Protein AF-A0A8S2Y441-F1 (afdb_monomer_lite)

Foldseek 3Di:
DDDDDDAQDWWFFDDLNDTAIWGFHDDDDQWTWTQGVVVRDIDIDGPCACRTVVNVVVVVVVVVPPPDDQCLVVLPPDPPDLDPDDAAQVLFDADDDDPDADLLCRQVNRVKAWDRDSVVRWIWIAGSSGDIDGDLVVVQVVCVSRVHPDHSVSDDTHSSPCSRVVVCVSHPPDD

Sequence (175 aa):
YIKDVGVKSRITIEYNGQWLEGIVSKCNCTLIRVYIPSLNKQEWLYRGSLRLQPLFNSLTTNVTTYDDEPTSKRLAIDLQQHQEHRCTNACEKSLPLARKCNFLMIPLNYGWRRQVRNDLGTIVYISPCGQAFTDRERLHLYLRQINSCLTMNLFSFEMDCRATQKYNLINPPII

Organism: NCBI:txid1234261

Structure (mmCIF, N/CA/C/O backbone):
data_AF-A0A8S2Y441-F1
#
_entry.id   AF-A0A8S2Y441-F1
#
loop_
_atom_site.group_PDB
_atom_site.id
_atom_site.type_symbol
_atom_site.label_atom_id
_atom_site.label_alt_id
_atom_site.label_comp_id
_atom_site.label_asym_id
_atom_site.label_entity_id
_atom_site.label_seq_id
_atom_site.pdbx_PDB_ins_code
_atom_site.Cartn_x
_atom_site.Cartn_y
_atom_site.Cartn_z
_atom_site.occupancy
_atom_site.B_iso_or_equiv
_atom_site.auth_seq_id
_atom_site.auth_comp_id
_atom_site.auth_asym_id
_atom_site.auth_atom_id
_atom_site.pdbx_PDB_model_num
ATOM 1 N N . TYR A 1 1 ? -2.146 -13.739 11.662 1.00 60.38 1 TYR A N 1
ATOM 2 C CA . TYR A 1 1 ? -3.348 -12.902 11.865 1.00 60.38 1 TYR A CA 1
ATOM 3 C C . TYR A 1 1 ? -3.576 -12.767 13.365 1.00 60.38 1 TYR A C 1
ATOM 5 O O . TYR A 1 1 ? -3.236 -13.709 14.073 1.00 60.38 1 TYR A O 1
ATOM 13 N N . ILE A 1 2 ? -4.062 -11.626 13.865 1.00 67.88 2 ILE A N 1
ATOM 14 C CA . ILE A 1 2 ? -4.218 -11.414 15.317 1.00 67.88 2 ILE A CA 1
ATOM 15 C C . ILE A 1 2 ? -5.527 -12.051 15.797 1.00 67.88 2 ILE A C 1
ATOM 17 O O . ILE A 1 2 ? -6.600 -11.720 15.283 1.00 67.88 2 ILE A O 1
ATOM 21 N N . LYS A 1 3 ? -5.427 -12.987 16.748 1.00 68.25 3 LYS A N 1
ATOM 22 C CA . LYS A 1 3 ? -6.572 -13.738 17.288 1.00 68.25 3 LYS A CA 1
ATOM 23 C C . LYS A 1 3 ? -7.256 -12.984 18.434 1.00 68.25 3 LYS A C 1
ATOM 25 O O . LYS A 1 3 ? -8.471 -12.810 18.391 1.00 68.25 3 LYS A O 1
ATOM 30 N N . ASP A 1 4 ? -6.468 -12.403 19.336 1.00 71.06 4 ASP A N 1
ATOM 31 C CA . ASP A 1 4 ? -6.944 -11.923 20.642 1.00 71.06 4 ASP A CA 1
ATOM 32 C C . ASP A 1 4 ? -6.960 -10.392 20.756 1.00 71.06 4 ASP A C 1
ATOM 34 O O . ASP A 1 4 ? -6.370 -9.799 21.653 1.00 71.06 4 ASP A O 1
ATOM 38 N N . VAL A 1 5 ? -7.625 -9.725 19.809 1.00 79.62 5 VAL A N 1
ATOM 39 C CA . VAL A 1 5 ? -7.854 -8.272 19.870 1.00 79.62 5 VAL A CA 1
ATOM 40 C C . VAL A 1 5 ? -9.319 -7.990 20.188 1.00 79.62 5 VAL A C 1
ATOM 42 O O . VAL A 1 5 ? -10.216 -8.315 19.402 1.00 79.62 5 VAL A O 1
ATOM 45 N N . GLY A 1 6 ? -9.541 -7.386 21.355 1.00 85.19 6 GLY A N 1
ATOM 46 C CA . GLY A 1 6 ? -10.848 -6.983 21.859 1.00 85.19 6 GLY A CA 1
ATOM 47 C C . GLY A 1 6 ? -11.195 -5.532 21.531 1.00 85.19 6 GLY A C 1
ATOM 48 O O . GLY A 1 6 ? -10.347 -4.718 21.164 1.00 85.19 6 GLY A O 1
ATOM 49 N N . VAL A 1 7 ? -12.474 -5.191 21.679 1.00 88.50 7 VAL A N 1
ATOM 50 C CA . VAL A 1 7 ? -12.930 -3.797 21.606 1.00 88.50 7 VAL A CA 1
ATOM 51 C C . VAL A 1 7 ? -12.337 -3.016 22.787 1.00 88.50 7 VAL A C 1
ATOM 53 O O . VAL A 1 7 ? -12.208 -3.549 23.884 1.00 88.50 7 VAL A O 1
ATOM 56 N N . LYS A 1 8 ? -11.984 -1.748 22.560 1.00 90.88 8 LYS A N 1
ATOM 57 C CA . LYS A 1 8 ? -11.234 -0.831 23.439 1.00 90.88 8 LYS A CA 1
ATOM 58 C C . LYS A 1 8 ? -9.749 -1.156 23.632 1.00 90.88 8 LYS A C 1
ATOM 60 O O . LYS A 1 8 ? -9.056 -0.363 24.264 1.00 90.88 8 LYS A O 1
ATOM 65 N N . SER A 1 9 ? -9.228 -2.246 23.068 1.00 92.19 9 SER A N 1
ATOM 66 C CA . SER A 1 9 ? -7.786 -2.509 23.091 1.00 92.19 9 SER A CA 1
ATOM 67 C C . SER A 1 9 ? -7.023 -1.432 22.317 1.00 92.19 9 SER A C 1
ATOM 69 O O . SER A 1 9 ? -7.437 -1.028 21.225 1.00 92.19 9 SER A O 1
ATOM 71 N N . ARG A 1 10 ? -5.896 -0.983 22.877 1.00 94.00 10 ARG A N 1
ATOM 72 C CA . ARG A 1 10 ? -4.924 -0.149 22.163 1.00 94.00 10 ARG A CA 1
ATOM 73 C C . ARG A 1 10 ? -4.161 -1.022 21.179 1.00 94.00 10 ARG A C 1
ATOM 75 O O . ARG A 1 10 ? -3.761 -2.138 21.507 1.00 94.00 10 ARG A O 1
ATOM 82 N N . ILE A 1 11 ? -3.990 -0.525 19.966 1.00 93.06 11 ILE A N 1
ATOM 83 C CA . ILE A 1 11 ? -3.219 -1.190 18.928 1.00 93.06 11 ILE A CA 1
ATOM 84 C C . ILE A 1 11 ? -2.498 -0.136 18.111 1.00 93.06 11 ILE A C 1
ATOM 86 O O . ILE A 1 11 ? -3.115 0.799 17.605 1.00 93.06 11 ILE A O 1
ATOM 90 N N . THR A 1 12 ? -1.190 -0.290 17.964 1.00 92.75 12 THR A N 1
ATOM 91 C CA . THR A 1 12 ? -0.447 0.552 17.039 1.00 92.75 12 THR A CA 1
ATOM 92 C C . THR A 1 12 ? -0.698 0.056 15.629 1.00 92.75 12 THR A C 1
ATOM 94 O O . THR A 1 12 ? -0.483 -1.123 15.309 1.00 92.75 12 THR A O 1
ATOM 97 N N . ILE A 1 13 ? -1.172 0.963 14.790 1.00 88.56 13 ILE A N 1
ATOM 98 C CA . ILE A 1 13 ? -1.392 0.708 13.381 1.00 88.56 13 ILE A CA 1
ATOM 99 C C . ILE A 1 13 ? -0.518 1.628 12.558 1.00 88.56 13 ILE A C 1
ATOM 101 O O . ILE A 1 13 ? -0.141 2.701 13.011 1.00 88.56 13 ILE A O 1
ATOM 105 N N . GLU A 1 14 ? -0.221 1.246 11.331 1.00 83.56 14 GLU A N 1
ATOM 106 C CA . GLU A 1 14 ? 0.324 2.210 10.402 1.00 83.56 14 GLU A CA 1
ATOM 107 C C . GLU A 1 14 ? -0.764 2.926 9.605 1.00 83.56 14 GLU A C 1
ATOM 109 O O . GLU A 1 14 ? -1.732 2.326 9.121 1.00 83.56 14 GLU A O 1
ATOM 114 N N . TYR A 1 15 ? -0.549 4.227 9.465 1.00 77.25 15 TYR A N 1
ATOM 115 C CA . TYR A 1 15 ? -1.214 5.114 8.542 1.00 77.25 15 TYR A CA 1
ATOM 116 C C . TYR A 1 15 ? -0.163 5.986 7.825 1.00 77.25 15 TYR A C 1
ATOM 118 O O . TYR A 1 15 ? 0.658 6.620 8.485 1.00 77.25 15 TYR A O 1
ATOM 126 N N . ASN A 1 16 ? -0.167 6.014 6.487 1.00 70.75 16 ASN A N 1
ATOM 127 C CA . ASN A 1 16 ? 0.714 6.849 5.647 1.00 70.75 16 ASN A CA 1
ATOM 128 C C . ASN A 1 16 ? 2.209 6.813 6.032 1.00 70.75 16 ASN A C 1
ATOM 130 O O . ASN A 1 16 ? 2.858 7.847 6.183 1.00 70.75 16 ASN A O 1
ATOM 134 N N . GLY A 1 17 ? 2.769 5.620 6.229 1.00 61.28 17 GLY A N 1
ATOM 135 C CA . GLY A 1 17 ? 4.185 5.449 6.558 1.00 61.28 17 GLY A CA 1
ATOM 136 C C . GLY A 1 17 ? 4.545 5.655 8.031 1.00 61.28 17 GLY A C 1
ATOM 137 O O . GLY A 1 17 ? 5.701 5.432 8.386 1.00 61.28 17 GLY A O 1
ATOM 138 N N . GLN A 1 18 ? 3.599 6.033 8.896 1.00 71.00 18 GLN A N 1
ATOM 139 C CA . GLN A 1 18 ? 3.843 6.292 10.317 1.00 71.00 18 GLN A CA 1
ATOM 140 C C . GLN A 1 18 ? 3.079 5.328 11.223 1.00 71.00 18 GLN A C 1
ATOM 142 O O . GLN A 1 18 ? 1.911 5.021 10.992 1.00 71.00 18 GLN A O 1
ATOM 147 N N . TRP A 1 19 ? 3.729 4.881 12.296 1.00 82.62 19 TRP A N 1
ATOM 148 C CA . TRP A 1 19 ? 3.080 4.099 13.344 1.00 82.62 19 TRP A CA 1
ATOM 14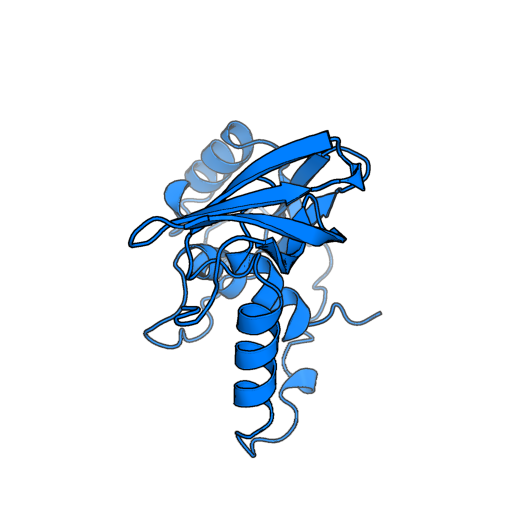9 C C . TRP A 1 19 ? 2.301 5.032 14.267 1.00 82.62 19 TRP A C 1
ATOM 151 O O . TRP A 1 19 ? 2.885 5.831 14.994 1.00 82.62 19 TRP A O 1
ATOM 161 N N . LEU A 1 20 ? 0.979 4.930 14.216 1.00 87.06 20 LEU A N 1
ATOM 162 C CA . LEU A 1 20 ? 0.050 5.703 15.021 1.00 87.06 20 LEU A CA 1
ATOM 163 C C . LEU A 1 20 ? -0.640 4.796 16.030 1.00 87.06 20 LEU A C 1
ATOM 165 O O . LEU A 1 20 ? -1.007 3.656 15.738 1.00 87.06 20 LEU A O 1
ATOM 169 N N . GLU A 1 21 ? -0.857 5.322 17.226 1.00 94.38 21 GLU A N 1
ATOM 170 C CA . GLU A 1 21 ? -1.663 4.631 18.215 1.00 94.38 21 GLU A CA 1
ATOM 171 C C . GLU A 1 21 ? -3.144 4.689 17.823 1.00 94.38 21 GLU A C 1
ATOM 173 O O . GLU A 1 21 ? -3.690 5.749 17.511 1.00 94.38 21 GLU A O 1
ATOM 178 N N . GLY A 1 22 ? -3.800 3.533 17.840 1.00 94.44 22 GLY A N 1
ATOM 179 C CA . GLY A 1 22 ? -5.220 3.393 17.578 1.00 94.44 22 GLY A CA 1
ATOM 180 C C . GLY A 1 22 ? -5.938 2.640 18.692 1.00 94.44 22 GLY A C 1
ATOM 181 O O . GLY A 1 22 ? -5.339 1.938 19.507 1.00 94.44 22 GLY A O 1
ATOM 182 N N . ILE A 1 23 ? -7.258 2.777 18.716 1.00 95.69 23 ILE A N 1
ATOM 183 C CA . ILE A 1 23 ? -8.147 2.106 19.660 1.00 95.69 23 ILE A CA 1
ATOM 184 C C . ILE A 1 23 ? -9.142 1.280 18.862 1.00 95.69 23 ILE A C 1
ATOM 186 O O . ILE A 1 23 ? -9.839 1.784 17.979 1.00 95.69 23 ILE A O 1
ATOM 190 N N . VAL A 1 24 ? -9.241 -0.004 19.173 1.00 95.50 24 VAL A N 1
ATOM 191 C CA . VAL A 1 24 ? -10.170 -0.896 18.486 1.00 95.50 24 VAL A CA 1
ATOM 192 C C . VAL A 1 24 ? -11.593 -0.543 18.894 1.00 95.50 24 VAL A C 1
ATOM 194 O O . VAL A 1 24 ? -12.008 -0.737 20.028 1.00 95.50 24 VAL A O 1
ATOM 197 N N . SER A 1 25 ? -12.362 -0.007 17.959 1.00 92.69 25 SER A N 1
ATOM 198 C CA . SER A 1 25 ? -13.744 0.416 18.185 1.00 92.69 25 SER A CA 1
ATOM 199 C C . SER A 1 25 ? -14.756 -0.701 17.926 1.00 92.69 25 SER A C 1
ATOM 201 O O . SER A 1 25 ? -15.817 -0.709 18.545 1.00 92.69 25 SER A O 1
ATOM 203 N N . LYS A 1 26 ? -14.455 -1.632 17.008 1.00 91.75 26 LYS A N 1
ATOM 204 C CA . LYS A 1 26 ? -15.297 -2.795 16.680 1.00 91.75 26 LYS A CA 1
ATOM 205 C C . LYS A 1 26 ? -14.447 -3.975 16.221 1.00 91.75 26 LYS A C 1
ATOM 207 O O . LYS A 1 26 ? -13.437 -3.782 15.547 1.00 91.75 26 LYS A O 1
ATOM 212 N N . CYS A 1 27 ? -14.916 -5.183 16.507 1.00 89.56 27 CYS A N 1
ATOM 213 C CA . CYS A 1 27 ? -14.329 -6.427 16.024 1.00 89.56 27 CYS A CA 1
ATOM 214 C C . CYS A 1 27 ? -15.381 -7.219 15.239 1.00 89.56 27 CYS A C 1
ATOM 216 O O . CYS A 1 27 ? -16.431 -7.537 15.784 1.00 89.56 27 CYS A O 1
ATOM 218 N N . ASN A 1 28 ? -15.074 -7.567 13.990 1.00 83.12 28 ASN A N 1
ATOM 219 C CA . ASN A 1 28 ? -15.818 -8.533 13.173 1.00 83.12 28 ASN A CA 1
ATOM 220 C C . ASN A 1 28 ? -14.951 -9.790 12.969 1.00 83.12 28 ASN A C 1
ATOM 222 O O . ASN A 1 28 ? -13.800 -9.818 13.414 1.00 83.12 28 ASN A O 1
ATOM 226 N N . CYS A 1 29 ? -15.464 -10.822 12.288 1.00 78.06 29 CYS A N 1
ATOM 227 C CA . CYS A 1 29 ? -14.756 -12.093 12.070 1.00 78.06 29 CYS A CA 1
ATOM 228 C C . CYS A 1 29 ? -13.311 -11.893 11.574 1.00 78.06 29 CYS A C 1
ATOM 230 O O . CYS A 1 29 ? -12.359 -12.259 12.258 1.00 78.06 29 CYS A O 1
ATOM 232 N N . THR A 1 30 ? -13.129 -11.249 10.418 1.00 82.25 30 THR A N 1
ATOM 233 C CA . THR A 1 30 ? -11.812 -11.045 9.784 1.00 82.25 30 THR A CA 1
ATOM 234 C C . THR A 1 30 ? -11.320 -9.599 9.815 1.00 82.25 30 THR A C 1
ATOM 236 O O . THR A 1 30 ? -10.154 -9.347 9.513 1.00 82.25 30 THR A O 1
ATOM 239 N N . LEU A 1 31 ? -12.177 -8.652 10.197 1.00 83.19 31 LEU A N 1
ATOM 240 C CA . LEU A 1 31 ? -11.885 -7.221 10.203 1.00 83.19 31 LEU A CA 1
ATOM 241 C C . LEU A 1 31 ? -11.947 -6.657 11.624 1.00 83.19 31 LEU A C 1
ATOM 243 O O . LEU A 1 31 ? -12.730 -7.115 12.456 1.00 83.19 31 LEU A O 1
ATOM 247 N N . ILE A 1 32 ? -11.164 -5.620 11.879 1.00 91.44 32 ILE A N 1
ATOM 248 C CA . ILE A 1 32 ? -11.271 -4.768 13.063 1.00 91.44 32 ILE A CA 1
ATOM 249 C C . ILE A 1 32 ? -11.440 -3.325 12.611 1.00 91.44 32 ILE A C 1
ATOM 251 O O . ILE A 1 32 ? -10.848 -2.916 11.618 1.00 91.44 32 ILE A O 1
ATOM 255 N N . ARG A 1 33 ? -12.247 -2.545 13.323 1.00 93.38 33 ARG A N 1
ATOM 256 C CA . ARG A 1 33 ? -12.362 -1.107 13.088 1.00 93.38 33 ARG A CA 1
ATOM 257 C C . ARG A 1 33 ? -11.535 -0.373 14.119 1.00 93.38 33 ARG A C 1
ATOM 259 O O . ARG A 1 33 ? -11.873 -0.410 15.301 1.00 93.38 33 ARG A O 1
ATOM 266 N N . VAL A 1 34 ? -10.499 0.321 13.685 1.00 94.56 34 VAL A N 1
ATOM 267 C CA . VAL A 1 34 ? -9.592 1.074 14.548 1.00 94.56 34 VAL A CA 1
ATOM 268 C C . VAL A 1 34 ? -9.928 2.557 14.446 1.00 94.56 34 VAL A C 1
ATOM 270 O O . VAL A 1 34 ? -10.074 3.092 13.352 1.00 94.56 34 VAL A O 1
ATOM 273 N N . TYR A 1 35 ? -10.104 3.206 15.591 1.00 95.81 35 TYR A N 1
ATOM 274 C CA . TYR A 1 35 ? -10.166 4.656 15.710 1.00 95.81 35 TYR A CA 1
ATOM 275 C C . TYR A 1 35 ? -8.757 5.193 15.956 1.00 95.81 35 TYR A C 1
ATOM 277 O O . TYR A 1 35 ? -8.064 4.684 16.832 1.00 95.81 35 TYR A O 1
ATOM 285 N N . ILE A 1 36 ? -8.345 6.200 15.193 1.00 94.25 36 ILE A N 1
ATOM 286 C CA . ILE A 1 36 ? -7.026 6.832 15.242 1.00 94.25 36 ILE A CA 1
ATOM 287 C C . ILE A 1 36 ? -7.220 8.236 15.826 1.00 94.25 36 ILE A C 1
ATOM 289 O O . ILE A 1 36 ? -7.657 9.132 15.094 1.00 94.25 36 ILE A O 1
ATOM 293 N N . PRO A 1 37 ? -6.937 8.457 17.123 1.00 92.62 37 PRO A N 1
ATOM 294 C CA . PRO A 1 37 ? -7.243 9.725 17.781 1.00 92.62 37 PRO A CA 1
ATOM 295 C C . PRO A 1 37 ? -6.532 10.925 17.152 1.00 92.62 37 PRO A C 1
ATOM 297 O O . PRO A 1 37 ? -7.152 11.969 16.980 1.00 92.62 37 PRO A O 1
ATOM 300 N N . SER A 1 38 ? -5.270 10.764 16.740 1.00 88.50 38 SER A N 1
ATOM 301 C CA . SER A 1 38 ? -4.465 11.840 16.138 1.00 88.50 38 SER A CA 1
ATOM 302 C C . SER A 1 38 ? -5.016 12.364 14.810 1.00 88.50 38 SER A C 1
ATOM 304 O O . SER A 1 38 ? -4.701 13.483 14.421 1.00 88.50 38 SER A O 1
ATOM 306 N N . LEU A 1 39 ? -5.842 11.572 14.123 1.00 84.94 39 LEU A N 1
ATOM 307 C CA . LEU A 1 39 ? -6.451 11.927 12.840 1.00 84.94 39 LEU A CA 1
ATOM 308 C C . LEU A 1 39 ? -7.967 12.125 12.943 1.00 84.94 39 LEU A C 1
ATOM 310 O O . LEU A 1 39 ? -8.610 12.394 11.932 1.00 84.94 39 LEU A O 1
ATOM 314 N N . ASN A 1 40 ? -8.546 11.919 14.133 1.00 91.12 40 ASN A N 1
ATOM 315 C CA . ASN A 1 40 ? -9.991 11.845 14.355 1.00 91.12 40 ASN A CA 1
ATOM 316 C C . ASN A 1 40 ? -10.715 10.962 13.309 1.00 91.12 40 ASN A C 1
ATOM 318 O O . ASN A 1 40 ? -11.782 11.302 12.798 1.00 91.12 40 ASN A O 1
ATOM 322 N N . LYS A 1 41 ? -10.108 9.825 12.944 1.00 88.25 41 LYS A N 1
ATOM 323 C CA . LYS A 1 41 ? -10.563 8.962 11.840 1.00 88.25 41 LYS A CA 1
ATOM 324 C C . LYS A 1 41 ? -10.802 7.535 12.309 1.00 88.25 41 LYS A C 1
ATOM 326 O O . LYS A 1 41 ? -10.137 7.047 13.218 1.00 88.25 41 LYS A O 1
ATOM 331 N N . GLN A 1 42 ? -11.743 6.846 11.666 1.00 92.00 42 GLN A N 1
ATOM 332 C CA . GLN A 1 42 ? -11.943 5.406 11.827 1.00 92.00 42 GLN A CA 1
ATOM 333 C C . GLN A 1 42 ? -11.620 4.672 10.535 1.00 92.00 42 GLN A C 1
ATOM 335 O O . GLN A 1 42 ? -11.927 5.149 9.444 1.00 92.00 42 GLN A O 1
ATOM 340 N N . GLU A 1 43 ? -11.048 3.484 10.669 1.00 86.69 43 GLU A N 1
ATOM 341 C CA . GLU A 1 43 ? -10.655 2.664 9.535 1.00 86.69 43 GLU A CA 1
ATOM 342 C C . GLU A 1 43 ? -10.884 1.181 9.816 1.00 86.69 43 GLU A C 1
ATOM 344 O O . GLU A 1 43 ? -10.632 0.694 10.919 1.00 86.69 43 GLU A O 1
ATOM 349 N N . TRP A 1 44 ? -11.375 0.454 8.812 1.00 88.31 44 TRP A N 1
ATOM 350 C CA . TRP A 1 44 ? -11.468 -1.000 8.862 1.00 88.31 44 TRP A CA 1
ATOM 351 C C . TRP A 1 44 ? -10.167 -1.623 8.370 1.00 88.31 44 TRP A C 1
ATOM 353 O O . TRP A 1 44 ? -9.735 -1.379 7.250 1.00 88.31 44 TRP A O 1
ATOM 363 N N . LEU A 1 45 ? -9.571 -2.474 9.198 1.00 82.50 45 LEU A N 1
ATOM 364 C CA . LEU A 1 45 ? -8.358 -3.211 8.890 1.00 82.50 45 LEU A CA 1
ATOM 365 C C . LEU A 1 45 ? -8.619 -4.707 8.933 1.00 82.50 45 LEU A C 1
ATOM 367 O O . LEU A 1 45 ? -9.256 -5.231 9.847 1.00 82.50 45 LEU A O 1
ATOM 371 N N . TYR A 1 46 ? -8.052 -5.415 7.965 1.00 85.75 46 TYR A N 1
ATOM 372 C CA . TYR A 1 46 ? -7.971 -6.865 8.020 1.00 85.75 46 TYR A CA 1
ATOM 373 C C . TYR A 1 46 ? -7.078 -7.311 9.183 1.00 85.75 46 TYR A C 1
ATOM 375 O O . TYR A 1 46 ? -5.972 -6.803 9.360 1.00 85.75 46 TYR A O 1
ATOM 383 N N . ARG A 1 47 ? -7.520 -8.306 9.960 1.00 83.00 47 ARG A N 1
ATOM 384 C CA . ARG A 1 47 ? -6.785 -8.857 11.118 1.00 83.00 47 ARG A CA 1
ATOM 385 C C . ARG A 1 47 ? -5.446 -9.496 10.755 1.00 83.00 47 ARG A C 1
ATOM 387 O O . ARG A 1 47 ? -4.664 -9.801 11.650 1.00 83.00 47 ARG A O 1
ATOM 394 N N . GLY A 1 48 ? -5.200 -9.773 9.476 1.00 75.06 48 GLY A N 1
ATOM 395 C CA . GLY A 1 48 ? -3.907 -10.218 8.951 1.00 75.06 48 GLY A CA 1
ATOM 396 C C . GLY A 1 48 ? -3.070 -9.100 8.326 1.00 75.06 48 GLY A C 1
ATOM 397 O O . GLY A 1 48 ? -2.034 -9.395 7.741 1.00 75.06 48 GLY A O 1
ATOM 398 N N . SER A 1 49 ? -3.514 -7.845 8.409 1.00 78.06 49 SER A N 1
ATOM 399 C CA . SER A 1 49 ? -2.820 -6.710 7.808 1.00 78.06 49 SER A CA 1
ATOM 400 C C . SER A 1 49 ? -1.476 -6.448 8.487 1.00 78.06 49 SER A C 1
ATOM 402 O O . SER A 1 49 ? -1.392 -6.360 9.712 1.0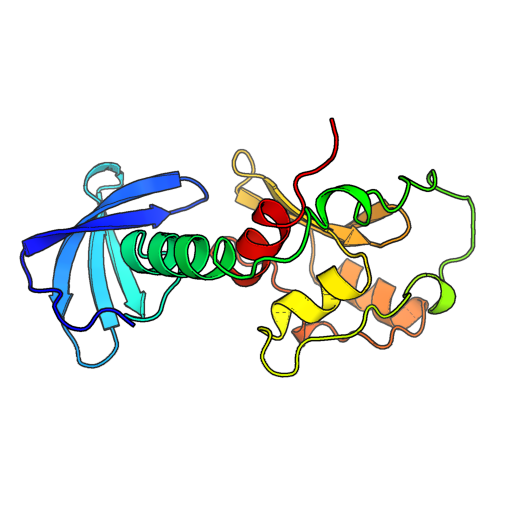0 78.06 49 SER A O 1
ATOM 404 N N . LEU A 1 50 ? -0.433 -6.229 7.681 1.00 76.88 50 LEU A N 1
ATOM 405 C CA . LEU A 1 50 ? 0.888 -5.773 8.142 1.00 76.88 50 LEU A CA 1
ATOM 406 C C . LEU A 1 50 ? 0.896 -4.300 8.574 1.00 76.88 50 LEU A C 1
ATOM 408 O O . LEU A 1 50 ? 1.926 -3.768 8.990 1.00 76.88 50 LEU A O 1
ATOM 412 N N . ARG A 1 51 ? -0.255 -3.626 8.477 1.00 82.44 51 ARG A N 1
ATOM 413 C CA . ARG A 1 51 ? -0.487 -2.340 9.132 1.00 82.44 51 ARG A CA 1
ATOM 414 C C . ARG A 1 51 ? -0.712 -2.500 10.629 1.00 82.44 51 ARG A C 1
ATOM 416 O O . ARG A 1 51 ? -0.668 -1.504 11.321 1.00 82.44 51 ARG A O 1
ATOM 423 N N . LEU A 1 52 ? -0.914 -3.711 11.151 1.00 85.69 52 LEU A N 1
ATOM 424 C CA . LEU A 1 52 ? -0.965 -3.959 12.591 1.00 85.69 52 LEU A CA 1
ATOM 425 C C . LEU A 1 52 ? 0.450 -4.257 13.098 1.00 85.69 52 LEU A C 1
ATOM 427 O O . LEU A 1 52 ? 1.030 -5.283 12.729 1.00 85.69 52 LEU A O 1
ATOM 431 N N . GLN A 1 53 ? 1.002 -3.385 13.947 1.00 84.19 53 GLN A N 1
ATOM 432 C CA . GLN A 1 53 ? 2.402 -3.478 14.384 1.00 84.19 53 GLN A CA 1
ATOM 433 C C . GLN A 1 53 ? 2.776 -4.838 14.996 1.00 84.19 53 GLN A C 1
ATOM 435 O O . GLN A 1 53 ? 3.835 -5.356 14.643 1.00 84.19 53 GLN A O 1
ATOM 440 N N . PRO A 1 54 ? 1.929 -5.488 15.822 1.00 84.31 54 PRO A N 1
ATOM 441 C CA . PRO A 1 54 ? 2.264 -6.799 16.373 1.00 84.31 54 PRO A CA 1
ATOM 442 C C . PRO A 1 54 ? 2.569 -7.843 15.292 1.00 84.31 54 PRO A C 1
ATOM 444 O O . PRO A 1 54 ? 3.531 -8.592 15.416 1.00 84.31 54 PRO A O 1
ATOM 447 N N . LEU A 1 55 ? 1.805 -7.857 14.191 1.00 79.19 55 LEU A N 1
ATOM 448 C CA . LEU A 1 55 ? 2.042 -8.796 13.090 1.00 79.19 55 LEU A CA 1
ATOM 449 C C . LEU A 1 55 ? 3.291 -8.464 12.290 1.00 79.19 55 LEU A C 1
ATOM 451 O O . LEU A 1 55 ? 3.991 -9.371 11.845 1.00 79.19 55 LEU A O 1
ATOM 455 N N . PHE A 1 56 ? 3.548 -7.176 12.092 1.00 77.25 56 PHE A N 1
ATOM 456 C CA . PHE A 1 56 ? 4.758 -6.716 11.435 1.00 77.25 56 PHE A CA 1
ATOM 457 C C . PHE A 1 56 ? 6.003 -7.159 12.220 1.00 77.25 56 PHE A C 1
ATOM 459 O O . PHE A 1 56 ? 6.885 -7.794 11.645 1.00 77.25 56 PHE A O 1
ATOM 466 N N . ASN A 1 57 ? 6.011 -6.948 13.541 1.00 76.88 57 ASN A N 1
ATOM 467 C CA . ASN A 1 57 ? 7.112 -7.339 14.425 1.00 76.88 57 ASN A CA 1
ATOM 468 C C . ASN A 1 57 ? 7.302 -8.866 14.491 1.00 76.88 57 ASN A C 1
ATOM 470 O O . ASN A 1 57 ? 8.425 -9.362 14.415 1.00 76.88 57 ASN A O 1
ATOM 474 N N . SER A 1 58 ? 6.217 -9.644 14.588 1.00 69.12 58 SER A N 1
ATOM 475 C CA . SER A 1 58 ? 6.318 -11.113 14.613 1.00 69.12 58 SER A CA 1
ATOM 476 C C . SER A 1 58 ? 6.943 -11.687 13.339 1.00 69.12 58 SER A C 1
ATOM 478 O O . SER A 1 58 ? 7.570 -12.742 13.374 1.00 69.12 58 SER A O 1
ATOM 480 N N . LEU A 1 59 ? 6.784 -11.013 12.198 1.00 59.59 59 LEU A N 1
ATOM 481 C CA . LEU A 1 59 ? 7.410 -11.437 10.948 1.00 59.59 59 LEU A CA 1
ATOM 482 C C . LEU A 1 59 ? 8.889 -11.062 10.863 1.00 59.59 59 LEU A C 1
ATOM 484 O O . LEU A 1 59 ? 9.618 -11.762 10.170 1.00 59.59 59 LEU A O 1
ATOM 488 N N . THR A 1 60 ? 9.339 -10.009 11.548 1.00 49.44 60 THR A N 1
ATOM 489 C CA . THR A 1 60 ? 10.765 -9.653 11.612 1.00 49.44 60 THR A CA 1
ATOM 490 C C . THR A 1 60 ? 11.552 -10.587 12.533 1.00 49.44 60 THR A C 1
ATOM 492 O O . THR A 1 60 ? 12.646 -11.003 12.171 1.00 49.44 60 THR A O 1
ATOM 495 N N . THR A 1 61 ? 10.983 -11.007 13.669 1.00 49.09 61 THR A N 1
ATOM 496 C CA . THR A 1 61 ? 11.662 -11.907 14.625 1.00 49.09 61 THR A CA 1
ATOM 497 C C . THR A 1 61 ? 11.880 -13.319 14.071 1.00 49.09 61 THR A C 1
ATOM 499 O O . THR A 1 61 ? 12.893 -13.951 14.343 1.00 49.09 61 THR A O 1
ATOM 502 N N . ASN A 1 62 ? 10.964 -13.816 13.236 1.00 44.84 62 ASN A N 1
ATOM 503 C CA . ASN A 1 62 ? 11.104 -15.137 12.610 1.00 44.84 62 ASN A CA 1
ATOM 504 C C . ASN A 1 62 ? 12.118 -15.173 11.452 1.00 44.84 62 ASN A C 1
ATOM 506 O O . ASN A 1 62 ? 12.332 -16.234 10.881 1.00 44.84 62 ASN A O 1
ATOM 510 N N . VAL A 1 63 ? 12.704 -14.038 11.058 1.00 45.09 63 VAL A N 1
ATOM 511 C CA . VAL A 1 63 ? 13.734 -13.982 10.004 1.00 45.09 63 VAL A CA 1
ATOM 512 C C . VAL A 1 63 ? 15.143 -14.015 10.604 1.00 45.09 63 VAL A C 1
ATOM 514 O O . VAL A 1 63 ? 16.048 -14.527 9.964 1.00 45.09 63 VAL A O 1
ATOM 517 N N . THR A 1 64 ? 15.331 -13.567 11.850 1.00 39.81 64 THR A N 1
ATOM 518 C CA . THR A 1 64 ? 16.645 -13.551 12.524 1.00 39.81 64 THR A CA 1
ATOM 519 C C . THR A 1 64 ? 17.064 -14.898 13.123 1.00 39.81 64 THR A C 1
ATOM 521 O O . THR A 1 64 ? 18.099 -14.963 13.771 1.00 39.81 64 THR A O 1
ATOM 524 N N . THR A 1 65 ? 16.262 -15.955 12.963 1.00 34.03 65 THR A N 1
ATOM 525 C CA . THR A 1 65 ? 16.547 -17.313 13.476 1.00 34.03 65 THR A CA 1
ATOM 526 C C . THR A 1 65 ? 16.885 -18.322 12.378 1.00 34.03 65 THR A C 1
ATOM 528 O O . THR A 1 65 ? 17.063 -19.501 12.665 1.00 34.03 65 THR A O 1
ATOM 531 N N . TYR A 1 66 ? 16.999 -17.877 11.125 1.00 38.16 66 TYR A N 1
ATOM 532 C CA . TYR A 1 66 ? 17.680 -18.659 10.099 1.00 38.16 66 TYR A CA 1
ATOM 533 C C . TYR A 1 66 ? 19.157 -18.273 10.157 1.00 38.16 66 TYR A C 1
ATOM 535 O O . TYR A 1 66 ? 19.517 -17.180 9.724 1.00 38.16 66 TYR A O 1
ATOM 543 N N . ASP A 1 67 ? 19.967 -19.148 10.754 1.00 32.94 67 ASP A N 1
ATOM 544 C CA . ASP A 1 67 ? 21.430 -19.077 10.833 1.00 32.94 67 ASP A CA 1
ATOM 545 C C . ASP A 1 67 ? 22.083 -19.202 9.443 1.00 32.94 67 ASP A C 1
ATOM 547 O O . ASP A 1 67 ? 22.853 -20.120 9.175 1.00 32.94 67 ASP A O 1
ATOM 551 N N . ASP A 1 68 ? 21.787 -18.262 8.550 1.00 37.66 68 ASP A N 1
ATOM 552 C CA . ASP A 1 68 ? 22.583 -18.002 7.361 1.00 37.66 68 ASP A CA 1
ATOM 553 C C . ASP A 1 68 ? 23.155 -16.583 7.472 1.00 37.66 68 ASP A C 1
ATOM 555 O O . ASP A 1 68 ? 22.433 -15.584 7.529 1.00 37.66 68 ASP A O 1
ATOM 559 N N . GLU A 1 69 ? 24.487 -16.546 7.540 1.00 33.12 69 GLU A N 1
ATOM 560 C CA . GLU A 1 69 ? 25.409 -15.434 7.278 1.00 33.12 69 GLU A CA 1
ATOM 561 C C . GLU A 1 69 ? 24.779 -14.249 6.510 1.00 33.12 69 GLU A C 1
ATOM 563 O O . GLU A 1 69 ? 24.060 -14.454 5.522 1.00 33.12 69 GLU A O 1
ATOM 568 N N . PRO A 1 70 ? 25.050 -12.989 6.911 1.00 35.94 70 PRO A N 1
ATOM 569 C CA . PRO A 1 70 ? 24.322 -11.823 6.438 1.00 35.94 70 PRO A CA 1
ATOM 570 C C . PRO A 1 70 ? 24.422 -11.694 4.915 1.00 35.94 70 PRO A C 1
ATOM 572 O O . PRO A 1 70 ? 25.383 -11.176 4.340 1.00 35.94 70 PRO A O 1
ATOM 575 N N . THR A 1 71 ? 23.326 -12.074 4.256 1.00 40.06 71 THR A N 1
ATOM 576 C CA . THR A 1 71 ? 23.065 -11.861 2.823 1.00 40.06 71 THR A CA 1
ATOM 577 C C . THR A 1 71 ? 23.056 -10.362 2.462 1.00 40.06 71 THR A C 1
ATOM 579 O O . THR A 1 71 ? 23.040 -9.995 1.288 1.00 40.06 71 THR A O 1
ATOM 582 N N . SER A 1 72 ? 23.189 -9.483 3.462 1.00 36.25 72 SER A N 1
ATOM 583 C CA . SER A 1 72 ? 23.470 -8.048 3.377 1.00 36.25 72 SER A CA 1
ATOM 584 C C . SER A 1 72 ? 24.628 -7.683 2.435 1.00 36.25 72 SER A C 1
ATOM 586 O O . SER A 1 72 ? 24.671 -6.557 1.952 1.00 36.25 72 SER A O 1
ATOM 588 N N . LYS A 1 73 ? 25.545 -8.612 2.112 1.00 32.88 73 LYS A N 1
ATOM 589 C CA . LYS A 1 73 ? 26.615 -8.383 1.119 1.00 32.88 73 LYS A CA 1
ATOM 590 C C . LYS A 1 73 ? 26.264 -8.745 -0.333 1.00 32.88 73 LYS A C 1
ATOM 592 O O . LYS A 1 73 ? 27.041 -8.416 -1.221 1.00 32.88 73 LYS A O 1
ATOM 597 N N . ARG A 1 74 ? 25.124 -9.390 -0.619 1.00 34.09 74 ARG A N 1
ATOM 598 C CA . ARG A 1 74 ? 24.739 -9.785 -1.996 1.00 34.09 74 ARG A CA 1
ATOM 599 C C . ARG A 1 74 ? 23.702 -8.885 -2.668 1.00 34.09 74 ARG A C 1
ATOM 601 O O . ARG A 1 74 ? 23.510 -9.014 -3.871 1.00 34.09 74 ARG A O 1
ATOM 608 N N . LEU A 1 75 ? 23.054 -7.980 -1.934 1.00 39.16 75 LEU A N 1
ATOM 609 C CA . LEU A 1 75 ? 22.018 -7.088 -2.487 1.00 39.16 75 LEU A CA 1
ATOM 610 C C . LEU A 1 75 ? 22.474 -5.633 -2.649 1.00 39.16 75 LEU A C 1
ATOM 612 O O . LEU A 1 75 ? 21.703 -4.790 -3.103 1.00 39.16 75 LEU A O 1
ATOM 616 N N . ALA A 1 76 ? 23.777 -5.400 -2.476 1.00 34.66 76 ALA A N 1
ATOM 617 C CA . ALA A 1 76 ? 24.517 -4.453 -3.299 1.00 34.66 76 ALA A CA 1
ATOM 618 C C . ALA A 1 76 ? 24.565 -4.976 -4.748 1.00 34.66 76 ALA A C 1
ATOM 620 O O . ALA A 1 76 ? 25.636 -5.282 -5.273 1.00 34.66 76 ALA A O 1
ATOM 621 N N . ILE A 1 77 ? 23.414 -5.136 -5.412 1.00 41.25 77 ILE A N 1
ATOM 622 C CA . ILE A 1 77 ? 23.438 -5.017 -6.867 1.00 41.25 77 ILE A CA 1
ATOM 623 C C . ILE A 1 77 ? 23.775 -3.554 -7.063 1.00 41.25 77 ILE A C 1
ATOM 625 O O . ILE A 1 77 ? 22.924 -2.683 -6.880 1.00 41.25 77 ILE A O 1
ATOM 629 N N . ASP A 1 78 ? 25.079 -3.350 -7.243 1.00 37.97 78 ASP A N 1
ATOM 630 C CA . ASP A 1 78 ? 25.721 -2.256 -7.933 1.00 37.97 78 ASP A CA 1
ATOM 631 C C . ASP A 1 78 ? 24.654 -1.369 -8.560 1.00 37.97 78 ASP A C 1
ATOM 633 O O . ASP A 1 78 ? 23.872 -1.829 -9.402 1.00 37.97 78 ASP A O 1
ATOM 637 N N . LEU A 1 79 ? 24.569 -0.129 -8.076 1.00 43.84 79 LEU A N 1
ATOM 638 C CA . LEU A 1 79 ? 23.926 0.964 -8.783 1.00 43.84 79 LEU A CA 1
ATOM 639 C C . LEU A 1 79 ? 24.640 1.063 -10.134 1.00 43.84 79 LEU A C 1
ATOM 641 O O . LEU A 1 79 ? 25.465 1.950 -10.335 1.00 43.84 79 LEU A O 1
ATOM 645 N N . GLN A 1 80 ? 24.360 0.128 -11.047 1.00 44.81 80 GLN A N 1
ATOM 646 C CA . GLN A 1 80 ? 24.784 0.206 -12.420 1.00 44.81 80 GLN A CA 1
ATOM 647 C C . GLN A 1 80 ? 24.073 1.443 -12.913 1.00 44.81 80 GLN A C 1
ATOM 649 O O . GLN A 1 80 ? 22.849 1.494 -13.055 1.00 44.81 80 GLN A O 1
ATOM 654 N N . GLN A 1 81 ? 24.905 2.475 -12.971 1.00 44.75 81 GLN A N 1
ATOM 655 C CA . GLN A 1 81 ? 24.663 3.818 -13.431 1.00 44.75 81 GLN A CA 1
ATOM 656 C C . GLN A 1 81 ? 23.643 3.775 -14.554 1.00 44.75 81 GLN A C 1
ATOM 658 O O . GLN A 1 81 ? 23.649 2.841 -15.346 1.00 44.75 81 GLN A O 1
ATOM 663 N N . HIS A 1 82 ? 22.779 4.780 -14.604 1.00 45.47 82 HIS A N 1
ATOM 664 C CA . HIS A 1 82 ? 21.822 5.027 -15.676 1.00 45.47 82 HIS A CA 1
ATOM 665 C C . HIS A 1 82 ? 22.506 4.830 -17.051 1.00 45.47 82 HIS A C 1
ATOM 667 O O . HIS A 1 82 ? 23.094 5.759 -17.594 1.00 45.47 82 HIS A O 1
ATOM 673 N N . GLN A 1 83 ? 22.532 3.601 -17.576 1.00 47.59 83 GLN A N 1
ATOM 674 C CA . GLN A 1 83 ? 23.235 3.297 -18.815 1.00 47.59 83 GLN A CA 1
ATOM 675 C C . GLN A 1 83 ? 22.310 3.736 -19.936 1.00 47.59 83 GLN A C 1
ATOM 677 O O . GLN A 1 83 ? 21.159 3.296 -19.986 1.00 47.59 83 GLN A O 1
ATOM 682 N N . GLU A 1 84 ? 22.786 4.604 -20.824 1.00 54.38 84 GLU A N 1
ATOM 683 C CA . GLU A 1 84 ? 22.045 4.971 -22.026 1.00 54.38 84 GLU A CA 1
ATOM 684 C C . GLU A 1 84 ? 21.860 3.724 -22.898 1.00 54.38 84 GLU A C 1
ATOM 686 O O . GLU A 1 84 ? 22.776 3.250 -23.564 1.00 54.38 84 GLU A O 1
ATOM 691 N N . HIS A 1 85 ? 20.664 3.145 -22.854 1.00 66.62 85 HIS A N 1
ATOM 692 C CA . HIS A 1 85 ? 20.285 2.012 -23.683 1.00 66.62 85 HIS A CA 1
ATOM 693 C C . HIS A 1 85 ? 18.816 2.121 -24.073 1.00 66.62 85 HIS A C 1
ATOM 695 O O . HIS A 1 85 ? 18.014 2.816 -23.445 1.00 66.62 85 HIS A O 1
ATOM 701 N N . ARG A 1 86 ? 18.437 1.372 -25.107 1.00 68.94 86 ARG A N 1
ATOM 702 C CA . ARG A 1 86 ? 17.031 1.157 -25.433 1.00 68.94 86 ARG A CA 1
ATOM 703 C C . ARG A 1 86 ? 16.478 0.078 -24.508 1.00 68.94 86 ARG A C 1
ATOM 705 O O . ARG A 1 86 ? 16.864 -1.082 -24.642 1.00 68.94 86 ARG A O 1
ATOM 712 N N . CYS A 1 87 ? 15.599 0.447 -23.576 1.00 67.94 87 CYS A N 1
ATOM 713 C CA . CYS A 1 87 ? 15.013 -0.512 -22.639 1.00 67.94 87 CYS A CA 1
ATOM 714 C C . CYS A 1 87 ? 14.318 -1.660 -23.388 1.00 67.94 87 CYS A C 1
ATOM 716 O O . CYS A 1 87 ? 13.506 -1.437 -24.288 1.00 67.94 87 CYS A O 1
ATOM 718 N N . THR A 1 88 ? 14.652 -2.886 -23.000 1.00 73.12 88 THR A N 1
ATOM 719 C CA . THR A 1 88 ? 14.046 -4.141 -23.464 1.00 73.12 88 THR A CA 1
ATOM 720 C C . THR A 1 88 ? 13.837 -5.046 -22.248 1.00 73.12 88 THR A C 1
ATOM 722 O O . THR A 1 88 ? 14.269 -4.714 -21.143 1.00 73.12 88 THR A O 1
ATOM 725 N N . ASN A 1 89 ? 13.221 -6.213 -22.419 1.00 68.69 89 ASN A N 1
ATOM 726 C CA . ASN A 1 89 ? 13.112 -7.210 -21.348 1.00 68.69 89 ASN A CA 1
ATOM 727 C C . ASN A 1 89 ? 14.474 -7.699 -20.800 1.00 68.69 89 ASN A C 1
ATOM 729 O O . ASN A 1 89 ? 14.518 -8.286 -19.724 1.00 68.69 89 ASN A O 1
ATOM 733 N N . ALA A 1 90 ? 15.597 -7.403 -21.466 1.00 68.50 90 ALA A N 1
ATOM 734 C CA . ALA A 1 90 ? 16.939 -7.679 -20.951 1.00 68.50 90 ALA A CA 1
ATOM 735 C C . ALA A 1 90 ? 17.267 -6.912 -19.652 1.00 68.50 90 ALA A C 1
ATOM 737 O O . ALA A 1 90 ? 18.165 -7.309 -18.908 1.00 68.50 90 ALA A O 1
ATOM 738 N N . CYS A 1 91 ? 16.528 -5.838 -19.351 1.00 65.06 91 CYS A N 1
ATOM 739 C CA . CYS A 1 91 ? 16.624 -5.108 -18.085 1.00 65.06 91 CYS A CA 1
ATOM 740 C C . CYS A 1 91 ? 16.073 -5.909 -16.886 1.00 65.06 91 CYS A C 1
ATOM 742 O O . CYS A 1 91 ? 16.350 -5.564 -15.740 1.00 65.06 91 CYS A O 1
ATOM 744 N N . GLU A 1 92 ? 15.288 -6.961 -17.131 1.00 66.69 92 GLU A N 1
ATOM 745 C CA . GLU A 1 92 ? 14.558 -7.737 -16.127 1.00 66.69 92 GLU A CA 1
ATOM 746 C C . GLU A 1 92 ? 15.296 -9.049 -15.809 1.00 66.69 92 GLU A C 1
ATOM 748 O O . GLU A 1 92 ? 15.036 -10.093 -16.404 1.00 66.69 92 GLU A O 1
ATOM 753 N N . LYS A 1 93 ? 16.227 -9.030 -14.847 1.00 64.75 93 LYS A N 1
ATOM 754 C CA . LYS A 1 93 ? 16.892 -10.257 -14.367 1.00 64.75 93 LYS A CA 1
ATOM 755 C C . LYS A 1 93 ? 16.069 -10.880 -13.237 1.00 64.75 93 LYS A C 1
ATOM 757 O O . LYS A 1 93 ? 15.925 -10.278 -12.178 1.00 64.75 93 LYS A O 1
ATOM 762 N N . SER A 1 94 ? 15.531 -12.084 -13.442 1.00 54.53 94 SER A N 1
ATOM 763 C CA . SER A 1 94 ? 14.751 -12.784 -12.414 1.00 54.53 94 SER A CA 1
ATOM 764 C C . SER A 1 94 ? 15.656 -13.345 -11.311 1.00 54.53 94 SER A C 1
ATOM 766 O O . SER A 1 94 ? 16.474 -14.228 -11.574 1.00 54.53 94 SER A O 1
ATOM 768 N N . LEU A 1 95 ? 15.479 -12.898 -10.067 1.00 56.47 95 LEU A N 1
ATOM 769 C CA . LEU A 1 95 ? 16.031 -13.584 -8.893 1.00 56.47 95 LEU A CA 1
ATOM 770 C C . LEU A 1 95 ? 15.152 -14.797 -8.517 1.00 56.47 95 LEU A C 1
ATOM 772 O O . LEU A 1 95 ? 13.930 -14.735 -8.683 1.00 56.47 95 LEU A O 1
ATOM 776 N N . PRO A 1 96 ? 15.724 -15.900 -7.996 1.00 50.06 96 PRO A N 1
ATOM 777 C CA . PRO A 1 96 ? 14.949 -17.075 -7.603 1.00 50.06 96 PRO A CA 1
ATOM 778 C C . PRO A 1 96 ? 13.925 -16.730 -6.508 1.00 50.06 96 PRO A C 1
ATOM 780 O O . PRO A 1 96 ? 14.273 -16.284 -5.415 1.00 50.06 96 PRO A O 1
ATOM 783 N N . LEU A 1 97 ? 12.637 -16.929 -6.809 1.00 49.03 97 LEU A N 1
ATOM 784 C CA . LEU A 1 97 ? 11.533 -16.662 -5.886 1.00 49.03 97 LEU A CA 1
ATOM 785 C C . LEU A 1 97 ? 11.354 -17.798 -4.869 1.00 49.03 97 LEU A C 1
ATOM 787 O O . LEU A 1 97 ? 11.180 -18.960 -5.237 1.00 49.03 97 LEU A O 1
ATOM 791 N N . ALA A 1 98 ? 11.229 -17.448 -3.588 1.00 50.84 98 ALA A N 1
ATOM 792 C CA . ALA A 1 98 ? 10.606 -18.338 -2.615 1.00 50.84 98 ALA A CA 1
ATOM 793 C C . ALA A 1 98 ? 9.118 -18.531 -2.976 1.00 50.84 98 ALA A C 1
ATOM 795 O O . ALA A 1 98 ? 8.373 -17.559 -3.101 1.00 50.84 98 ALA A O 1
ATOM 796 N N . ARG A 1 99 ? 8.670 -19.790 -3.100 1.00 44.94 99 ARG A N 1
ATOM 797 C CA . ARG A 1 99 ? 7.337 -20.244 -3.575 1.00 44.94 99 ARG A CA 1
ATOM 798 C C . ARG A 1 99 ? 6.086 -19.644 -2.887 1.00 44.94 99 ARG A C 1
ATOM 800 O O . ARG A 1 99 ? 4.974 -19.999 -3.262 1.00 44.94 99 ARG A O 1
ATOM 807 N N . LYS A 1 100 ? 6.223 -18.777 -1.877 1.00 51.12 100 LYS A N 1
ATOM 808 C CA . LYS A 1 100 ? 5.120 -18.198 -1.078 1.00 51.12 100 LYS A CA 1
ATOM 809 C C . LYS A 1 100 ? 5.262 -16.684 -0.830 1.00 51.12 100 LYS A C 1
ATOM 811 O O . LYS A 1 100 ? 4.860 -16.197 0.227 1.00 51.12 100 LYS A O 1
ATOM 816 N N . CYS A 1 101 ? 5.867 -15.922 -1.741 1.00 55.12 101 CYS A N 1
ATOM 817 C CA . CYS A 1 101 ? 5.906 -14.462 -1.601 1.00 55.12 101 CYS A CA 1
ATOM 818 C C . CYS A 1 101 ? 4.607 -13.797 -2.099 1.00 55.12 101 CYS A C 1
ATOM 820 O O . CYS A 1 101 ? 3.862 -14.348 -2.906 1.00 55.12 101 CYS A O 1
ATOM 822 N N . ASN A 1 102 ? 4.310 -12.608 -1.573 1.00 66.06 102 ASN A N 1
ATOM 823 C CA . ASN A 1 102 ? 3.193 -11.786 -2.038 1.00 66.06 102 ASN A CA 1
ATOM 824 C C . ASN A 1 102 ? 3.442 -11.358 -3.500 1.00 66.06 102 ASN A C 1
ATOM 826 O O . ASN A 1 102 ? 4.563 -10.984 -3.827 1.00 66.06 102 ASN A O 1
ATOM 830 N N . PHE A 1 103 ? 2.423 -11.372 -4.367 1.00 70.44 103 PHE A N 1
ATOM 831 C CA . PHE A 1 103 ? 2.565 -11.052 -5.798 1.00 70.44 103 PHE A CA 1
ATOM 832 C C . PHE A 1 103 ? 3.135 -9.648 -6.071 1.00 70.44 103 PHE A C 1
ATOM 834 O O . PHE A 1 103 ? 3.839 -9.444 -7.054 1.00 70.44 103 PHE A O 1
ATOM 841 N N . LEU A 1 104 ? 2.930 -8.695 -5.162 1.00 74.69 104 LEU A N 1
ATOM 842 C CA . LEU A 1 104 ? 3.496 -7.342 -5.235 1.00 74.69 104 LEU A CA 1
ATOM 843 C C . LEU A 1 104 ? 5.001 -7.300 -4.923 1.00 74.69 104 LEU A C 1
ATOM 845 O O . LEU A 1 104 ? 5.635 -6.252 -5.034 1.00 74.69 104 LEU A O 1
ATOM 849 N N . MET A 1 105 ? 5.573 -8.430 -4.503 1.00 71.38 105 MET A N 1
ATOM 850 C CA . MET A 1 105 ? 7.016 -8.617 -4.369 1.00 71.38 105 MET A CA 1
ATOM 851 C C . MET A 1 105 ? 7.670 -9.040 -5.670 1.00 71.38 105 MET A C 1
ATOM 853 O O . MET A 1 105 ? 8.876 -8.866 -5.806 1.00 71.38 105 MET A O 1
ATOM 857 N N . ILE A 1 106 ? 6.889 -9.553 -6.626 1.00 75.56 106 ILE A N 1
ATOM 858 C CA . ILE A 1 106 ? 7.418 -10.031 -7.900 1.00 75.56 106 ILE A CA 1
ATOM 859 C C . ILE A 1 106 ? 8.190 -8.907 -8.600 1.00 75.56 106 ILE A C 1
ATOM 861 O O . ILE A 1 106 ? 9.368 -9.128 -8.855 1.00 75.56 106 ILE A O 1
ATOM 865 N N . PRO A 1 107 ? 7.653 -7.684 -8.808 1.00 83.56 107 PRO A N 1
ATOM 866 C CA . PRO A 1 107 ? 8.425 -6.635 -9.474 1.00 83.56 107 PRO A CA 1
ATOM 867 C C . PRO A 1 107 ? 9.736 -6.297 -8.762 1.00 83.56 107 PRO A C 1
ATOM 869 O O . PRO A 1 107 ? 10.748 -6.064 -9.419 1.00 83.56 107 PRO A O 1
ATOM 872 N N . LEU A 1 108 ? 9.752 -6.319 -7.424 1.00 79.69 108 LEU A N 1
ATOM 873 C CA . LEU A 1 108 ? 10.968 -5.999 -6.674 1.00 79.69 108 LEU A CA 1
ATOM 874 C C . LEU A 1 108 ? 12.060 -7.053 -6.869 1.00 79.69 108 LEU A C 1
ATOM 876 O O . LEU A 1 108 ? 13.234 -6.715 -6.978 1.00 79.69 108 LEU A O 1
ATOM 880 N N . ASN A 1 109 ? 11.672 -8.320 -7.009 1.00 72.75 109 ASN A N 1
ATOM 881 C CA . ASN A 1 109 ? 12.595 -9.409 -7.333 1.00 72.75 109 ASN A CA 1
ATOM 882 C C . ASN A 1 109 ? 13.160 -9.320 -8.758 1.00 72.75 109 ASN A C 1
ATOM 884 O O . ASN A 1 109 ? 14.178 -9.944 -9.045 1.00 72.75 109 ASN A O 1
ATOM 888 N N . TYR A 1 110 ? 12.513 -8.554 -9.635 1.00 75.31 110 TYR A N 1
ATOM 889 C CA . TYR A 1 110 ? 13.020 -8.210 -10.964 1.00 75.31 110 TYR A CA 1
ATOM 890 C C . TYR A 1 110 ? 13.859 -6.923 -10.965 1.00 75.31 110 TYR A C 1
ATOM 892 O O . TYR A 1 110 ? 14.191 -6.409 -12.028 1.00 75.31 110 TYR A O 1
ATOM 900 N N . GLY A 1 111 ? 14.197 -6.386 -9.788 1.00 75.06 111 GLY A N 1
ATOM 901 C CA . GLY A 1 111 ? 15.043 -5.203 -9.631 1.00 75.06 111 GLY A CA 1
ATOM 902 C C . GLY A 1 111 ? 14.285 -3.876 -9.591 1.00 75.06 111 GLY A C 1
ATOM 903 O O . GLY A 1 111 ? 14.914 -2.821 -9.512 1.00 75.06 111 GLY A O 1
ATOM 904 N N . TRP A 1 112 ? 12.949 -3.892 -9.618 1.00 83.38 112 TRP A N 1
ATOM 905 C CA . TRP A 1 112 ? 12.179 -2.667 -9.423 1.00 83.38 112 TRP A CA 1
ATOM 906 C C . TRP A 1 112 ? 12.298 -2.189 -7.975 1.00 83.38 112 TRP A C 1
ATOM 908 O O . TRP A 1 112 ? 12.288 -2.977 -7.033 1.00 83.38 112 TRP A O 1
ATOM 918 N N . ARG A 1 113 ? 12.340 -0.876 -7.768 1.00 82.00 113 ARG A N 1
ATOM 919 C CA . ARG A 1 113 ? 12.227 -0.269 -6.438 1.00 82.00 113 ARG A CA 1
ATOM 920 C C . ARG A 1 113 ? 10.878 0.411 -6.311 1.00 82.00 113 ARG A C 1
ATOM 922 O O . ARG A 1 113 ? 10.400 1.030 -7.255 1.00 82.00 113 ARG A O 1
ATOM 929 N N . ARG A 1 114 ? 10.271 0.329 -5.131 1.00 83.56 114 ARG A N 1
ATOM 930 C CA . ARG A 1 114 ? 9.053 1.075 -4.804 1.00 83.56 114 ARG A CA 1
ATOM 931 C C . ARG A 1 114 ? 9.325 1.987 -3.621 1.00 83.56 114 ARG A C 1
ATOM 933 O O . ARG A 1 114 ? 9.711 1.515 -2.551 1.00 83.56 114 ARG A O 1
ATOM 940 N N . GLN A 1 115 ? 9.092 3.275 -3.814 1.00 78.94 115 GLN A N 1
ATOM 941 C CA . GLN A 1 115 ? 9.311 4.317 -2.826 1.00 78.94 115 GLN A CA 1
ATOM 942 C C . GLN A 1 115 ? 7.999 5.021 -2.493 1.00 78.94 115 GLN A C 1
ATOM 944 O O . GLN A 1 115 ? 7.220 5.358 -3.380 1.00 78.94 115 GLN A O 1
ATOM 949 N N . VAL A 1 116 ? 7.775 5.254 -1.202 1.00 76.50 116 VAL A N 1
ATOM 950 C CA . VAL A 1 116 ? 6.649 6.047 -0.705 1.00 76.50 116 VAL A CA 1
ATOM 951 C C . VAL A 1 116 ? 7.141 7.474 -0.468 1.00 76.50 116 VAL A C 1
ATOM 953 O O . VAL A 1 116 ? 8.126 7.673 0.244 1.00 76.50 116 VAL A O 1
ATOM 956 N N . ARG A 1 117 ? 6.484 8.459 -1.080 1.00 70.50 117 ARG A N 1
ATOM 957 C CA . ARG A 1 117 ? 6.723 9.895 -0.879 1.00 70.50 117 ARG A CA 1
ATOM 958 C C . ARG A 1 117 ? 5.647 10.427 0.062 1.00 70.50 117 ARG A C 1
ATOM 960 O O . ARG A 1 117 ? 4.552 10.773 -0.372 1.00 70.50 117 ARG A O 1
ATOM 967 N N . ASN A 1 118 ? 5.935 10.386 1.365 1.00 62.34 118 ASN A N 1
ATOM 968 C CA . ASN A 1 118 ? 4.973 10.737 2.420 1.00 62.34 118 ASN A CA 1
ATOM 969 C C . ASN A 1 118 ? 4.558 12.214 2.387 1.00 62.34 118 ASN A C 1
ATOM 971 O O . ASN A 1 118 ? 3.419 12.535 2.700 1.00 62.34 118 ASN A O 1
ATOM 975 N N . ASP A 1 119 ? 5.479 13.083 1.984 1.00 63.72 119 ASP A N 1
ATOM 976 C CA . ASP A 1 119 ? 5.286 14.514 1.758 1.00 63.72 11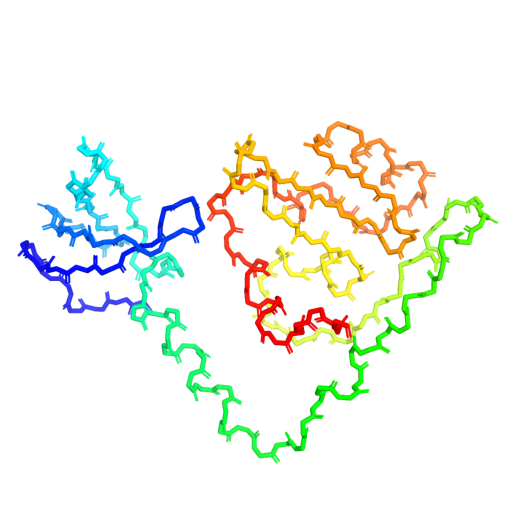9 ASP A CA 1
ATOM 977 C C . ASP A 1 119 ? 4.246 14.806 0.671 1.00 63.72 119 ASP A C 1
ATOM 979 O O . ASP A 1 119 ? 3.435 15.716 0.813 1.00 63.72 119 ASP A O 1
ATOM 983 N N . LEU A 1 120 ? 4.248 14.003 -0.394 1.00 67.12 120 LEU A N 1
ATOM 984 C CA . LEU A 1 120 ? 3.384 14.198 -1.558 1.00 67.12 120 LEU A CA 1
ATOM 985 C C . LEU A 1 120 ? 2.201 13.227 -1.619 1.00 67.12 120 LEU A C 1
ATOM 987 O O . LEU A 1 120 ? 1.385 13.332 -2.529 1.00 67.12 120 LEU A O 1
ATOM 991 N N . GLY A 1 121 ? 2.100 12.264 -0.702 1.00 67.62 121 GLY A N 1
ATOM 992 C CA . GLY A 1 121 ? 1.026 11.271 -0.743 1.00 67.62 121 GLY A CA 1
ATOM 993 C C . GLY A 1 121 ? 1.136 10.271 -1.903 1.00 67.62 121 GLY A C 1
ATOM 994 O O . GLY A 1 121 ? 0.132 9.671 -2.273 1.00 67.62 121 GLY A O 1
ATOM 995 N N . THR A 1 122 ? 2.313 10.112 -2.523 1.00 77.19 122 THR A N 1
ATOM 996 C CA . THR A 1 122 ? 2.463 9.374 -3.793 1.00 77.19 122 THR A CA 1
ATOM 997 C C . THR A 1 122 ? 3.398 8.173 -3.696 1.00 77.19 122 THR A C 1
ATOM 999 O O . THR A 1 122 ? 4.289 8.091 -2.846 1.00 77.19 122 THR A O 1
ATOM 1002 N N . ILE A 1 123 ? 3.195 7.216 -4.602 1.00 84.06 123 ILE A N 1
ATOM 1003 C CA . ILE A 1 123 ? 4.067 6.058 -4.792 1.00 84.06 123 ILE A CA 1
ATOM 1004 C C . ILE A 1 123 ? 4.889 6.254 -6.057 1.00 84.06 123 ILE A C 1
ATOM 1006 O O . ILE A 1 123 ? 4.355 6.576 -7.114 1.00 84.06 123 ILE A O 1
ATOM 1010 N N . VAL A 1 124 ? 6.189 6.000 -5.947 1.00 84.62 124 VAL A N 1
ATOM 1011 C CA . VAL A 1 124 ? 7.122 6.024 -7.070 1.00 84.62 124 VAL A CA 1
ATOM 1012 C C . VAL A 1 124 ? 7.667 4.621 -7.278 1.00 84.62 124 VAL A C 1
ATOM 1014 O O . VAL A 1 124 ? 8.304 4.057 -6.388 1.00 84.62 124 VAL A O 1
ATOM 1017 N N . TYR A 1 125 ? 7.442 4.060 -8.458 1.00 87.38 125 TYR A N 1
ATOM 1018 C CA . TYR A 1 125 ? 8.162 2.882 -8.920 1.00 87.38 125 TYR A CA 1
ATOM 1019 C C . TYR A 1 125 ? 9.378 3.309 -9.727 1.00 87.38 125 TYR A C 1
ATOM 1021 O O . TYR A 1 125 ? 9.285 4.182 -10.579 1.00 87.38 125 TYR A O 1
ATOM 1029 N N . ILE A 1 126 ? 10.518 2.687 -9.470 1.00 84.25 126 ILE A N 1
ATOM 1030 C CA . ILE A 1 126 ? 11.758 2.905 -10.203 1.00 84.25 126 ILE A CA 1
ATOM 1031 C C . ILE A 1 126 ? 12.112 1.577 -10.861 1.00 84.25 126 I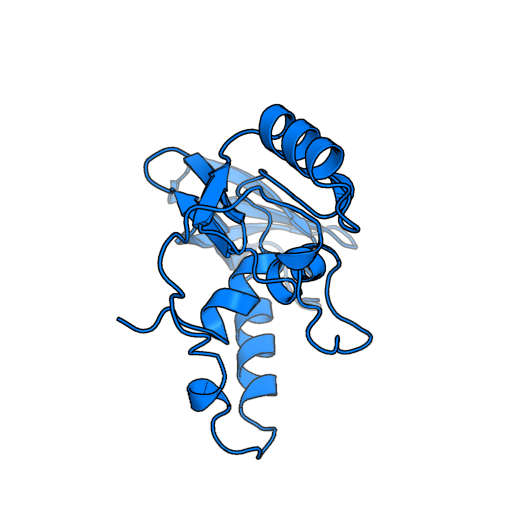LE A C 1
ATOM 1033 O O . ILE A 1 126 ? 12.258 0.564 -10.179 1.00 84.25 126 ILE A O 1
ATOM 1037 N N . SER A 1 127 ? 12.192 1.576 -12.184 1.00 85.50 127 SER A N 1
ATOM 1038 C CA . SER A 1 127 ? 12.589 0.412 -12.981 1.00 85.50 127 SER A CA 1
ATOM 1039 C C . SER A 1 127 ? 14.042 -0.005 -12.708 1.00 85.50 127 SER A C 1
ATOM 1041 O O . SER A 1 127 ? 14.817 0.800 -12.182 1.00 85.50 127 SER A O 1
ATOM 1043 N N . PRO A 1 128 ? 14.451 -1.229 -13.096 1.00 80.38 128 PRO A N 1
ATOM 1044 C CA . PRO A 1 128 ? 15.826 -1.701 -12.920 1.00 80.38 128 PRO A CA 1
ATOM 1045 C C . PRO A 1 128 ? 16.874 -0.797 -13.584 1.00 80.38 128 PRO A C 1
ATOM 1047 O O . PRO A 1 128 ? 17.982 -0.670 -13.077 1.00 80.38 128 PRO A O 1
ATOM 1050 N N . CYS A 1 129 ? 16.510 -0.116 -14.677 1.00 73.25 129 CYS A N 1
ATOM 1051 C CA . CYS A 1 129 ? 17.369 0.853 -15.359 1.00 73.25 129 CYS A CA 1
ATOM 1052 C C . CYS A 1 129 ? 17.358 2.264 -14.744 1.00 73.25 129 CYS A C 1
ATOM 1054 O O . CYS A 1 129 ? 18.065 3.143 -15.229 1.00 73.25 129 CYS A O 1
ATOM 1056 N N . GLY A 1 130 ? 16.561 2.502 -13.699 1.00 77.31 130 GLY A N 1
ATOM 1057 C CA . GLY A 1 130 ? 16.516 3.773 -12.974 1.00 77.31 130 GLY A CA 1
ATOM 1058 C C . GLY A 1 130 ? 15.400 4.736 -13.385 1.00 77.31 130 GLY A C 1
ATOM 1059 O O . GLY A 1 130 ? 15.196 5.737 -12.698 1.00 77.31 130 GLY A O 1
ATOM 1060 N N . GLN A 1 131 ? 14.612 4.433 -14.421 1.00 83.06 131 GLN A N 1
ATOM 1061 C CA . GLN A 1 131 ? 13.482 5.278 -14.814 1.00 83.06 131 GLN A CA 1
ATOM 1062 C C . GLN A 1 131 ? 12.366 5.235 -13.760 1.00 83.06 131 GLN A C 1
ATOM 1064 O O . GLN A 1 131 ? 11.938 4.149 -13.359 1.00 83.06 131 GLN A O 1
ATOM 1069 N N . ALA A 1 132 ? 11.886 6.409 -13.342 1.00 88.50 132 ALA A N 1
ATOM 1070 C CA . ALA A 1 132 ? 10.850 6.568 -12.325 1.00 88.50 132 ALA A CA 1
ATOM 1071 C C . ALA A 1 132 ? 9.444 6.751 -12.925 1.00 88.50 132 ALA A C 1
ATOM 1073 O O . ALA A 1 132 ? 9.260 7.416 -13.946 1.00 88.50 132 ALA A O 1
ATOM 1074 N N . PHE A 1 133 ? 8.449 6.193 -12.240 1.00 90.62 133 PHE A N 1
ATOM 1075 C CA . PHE A 1 133 ? 7.039 6.199 -12.606 1.00 90.62 133 PHE A CA 1
ATOM 1076 C C . PHE A 1 133 ? 6.203 6.513 -11.371 1.00 90.62 133 PHE A C 1
ATOM 1078 O O . PHE A 1 133 ? 6.271 5.798 -10.371 1.00 90.62 133 PHE A O 1
ATOM 1085 N N . THR A 1 134 ? 5.410 7.576 -11.445 1.00 87.75 134 THR A N 1
ATOM 1086 C CA . THR A 1 134 ? 4.476 7.991 -10.386 1.00 87.75 134 THR A CA 1
ATOM 1087 C C . THR A 1 134 ? 3.024 7.723 -10.756 1.00 87.75 134 THR A C 1
ATOM 1089 O O . THR A 1 134 ? 2.137 7.887 -9.925 1.00 87.75 134 THR A O 1
ATOM 1092 N N . ASP A 1 135 ? 2.781 7.319 -12.001 1.00 87.44 135 ASP A N 1
ATOM 1093 C CA . ASP A 1 135 ? 1.458 7.090 -12.548 1.00 87.44 135 ASP A CA 1
ATOM 1094 C C . ASP A 1 135 ? 1.353 5.703 -13.197 1.00 87.44 135 ASP A C 1
ATOM 1096 O O . ASP A 1 135 ? 2.310 5.130 -13.734 1.00 87.44 135 ASP A O 1
ATOM 1100 N N . ARG A 1 136 ? 0.141 5.159 -13.119 1.00 91.00 136 ARG A N 1
ATOM 1101 C CA . ARG A 1 136 ? -0.194 3.823 -13.607 1.00 91.00 136 ARG A CA 1
ATOM 1102 C C . ARG A 1 136 ? -0.126 3.713 -15.126 1.00 91.00 136 ARG A C 1
ATOM 1104 O O . ARG A 1 136 ? 0.283 2.673 -15.638 1.00 91.00 136 ARG A O 1
ATOM 1111 N N . GLU A 1 137 ? -0.556 4.744 -15.840 1.00 93.00 137 GLU A N 1
ATOM 1112 C CA . GLU A 1 137 ? -0.727 4.692 -17.292 1.00 93.00 137 GLU A CA 1
ATOM 1113 C C . GLU A 1 137 ? 0.622 4.665 -18.009 1.00 93.00 137 GLU A C 1
ATOM 1115 O O . GLU A 1 137 ? 0.867 3.788 -18.838 1.00 93.00 137 GLU A O 1
ATOM 1120 N N . ARG A 1 138 ? 1.545 5.543 -17.619 1.00 93.25 138 ARG A N 1
ATOM 1121 C CA . ARG A 1 138 ? 2.920 5.599 -18.116 1.00 93.25 138 ARG A CA 1
ATOM 1122 C C . ARG A 1 138 ? 3.678 4.320 -17.811 1.00 93.25 138 ARG A C 1
ATOM 1124 O O . ARG A 1 138 ? 4.404 3.837 -18.677 1.00 93.25 138 ARG A O 1
ATOM 1131 N N . LEU A 1 139 ? 3.503 3.757 -16.612 1.00 93.31 139 LEU A N 1
ATOM 1132 C CA . LEU A 1 139 ? 4.108 2.471 -16.270 1.00 93.31 139 LEU A CA 1
ATOM 1133 C C . LEU A 1 139 ? 3.573 1.358 -17.179 1.00 93.31 139 LEU A C 1
ATOM 1135 O O . LEU A 1 139 ? 4.350 0.589 -17.736 1.00 93.31 139 LEU A O 1
ATOM 1139 N N . HIS A 1 140 ? 2.258 1.288 -17.380 1.00 92.06 140 HIS A N 1
ATOM 1140 C CA . HIS A 1 140 ? 1.645 0.284 -18.247 1.00 92.06 140 HIS A CA 1
ATOM 1141 C C . HIS A 1 140 ? 2.098 0.407 -19.712 1.00 92.06 140 HIS A C 1
ATOM 1143 O O . HIS A 1 140 ? 2.423 -0.603 -20.339 1.00 92.06 140 HIS A O 1
ATOM 1149 N N . LEU A 1 141 ? 2.167 1.628 -20.254 1.00 91.56 141 LEU A N 1
ATOM 1150 C CA . LEU A 1 141 ? 2.693 1.881 -21.600 1.00 91.56 141 LEU A CA 1
ATOM 1151 C C . LEU A 1 141 ? 4.157 1.446 -21.720 1.00 91.56 141 LEU A C 1
ATOM 1153 O O . LEU A 1 141 ? 4.516 0.775 -22.686 1.00 91.56 141 LEU A O 1
ATOM 1157 N N . TYR A 1 142 ? 4.975 1.758 -20.714 1.00 91.69 142 TYR A N 1
ATOM 1158 C CA . TYR A 1 142 ? 6.373 1.344 -20.663 1.00 91.69 142 TYR A CA 1
ATOM 1159 C C . TYR A 1 142 ? 6.528 -0.182 -20.674 1.00 91.69 142 TYR A C 1
ATOM 1161 O O . TYR A 1 142 ? 7.261 -0.705 -21.511 1.00 91.69 142 TYR A O 1
ATOM 1169 N N . LEU A 1 143 ? 5.792 -0.907 -19.821 1.00 89.75 143 LEU A N 1
ATOM 1170 C CA . LEU A 1 143 ? 5.839 -2.376 -19.766 1.00 89.75 143 LEU A CA 1
ATOM 1171 C C . LEU A 1 143 ? 5.495 -3.010 -21.123 1.00 89.75 143 LEU A C 1
ATOM 1173 O O . LEU A 1 143 ? 6.157 -3.957 -21.548 1.00 89.75 143 LEU A O 1
ATOM 1177 N N . ARG A 1 144 ? 4.503 -2.458 -21.838 1.00 90.50 144 ARG A N 1
ATOM 1178 C CA . ARG A 1 144 ? 4.147 -2.906 -23.195 1.00 90.50 144 ARG A CA 1
ATOM 1179 C C . ARG A 1 144 ? 5.245 -2.608 -24.210 1.00 90.50 144 ARG A C 1
ATOM 1181 O O . ARG A 1 144 ? 5.548 -3.460 -25.037 1.00 90.50 144 ARG A O 1
ATOM 1188 N N . GLN A 1 145 ? 5.836 -1.418 -24.151 1.00 89.75 145 GLN A N 1
ATOM 1189 C CA . GLN A 1 145 ? 6.874 -0.987 -25.084 1.00 89.75 145 GLN A CA 1
ATOM 1190 C C . GLN A 1 145 ? 8.134 -1.858 -24.998 1.00 89.75 145 GLN A C 1
ATOM 1192 O O . GLN A 1 145 ? 8.731 -2.158 -26.029 1.00 89.75 145 GLN A O 1
ATOM 1197 N N . ILE A 1 146 ? 8.525 -2.279 -23.792 1.00 84.56 146 ILE A N 1
ATOM 1198 C CA . ILE A 1 146 ? 9.714 -3.122 -23.582 1.00 84.56 146 ILE A CA 1
ATOM 1199 C C . ILE A 1 146 ? 9.427 -4.625 -23.721 1.00 84.56 146 ILE A C 1
ATOM 1201 O O . ILE A 1 146 ? 10.345 -5.431 -23.570 1.00 84.56 146 ILE A O 1
ATOM 1205 N N . ASN A 1 147 ? 8.169 -4.993 -23.997 1.00 85.00 147 ASN A N 1
ATOM 1206 C CA . ASN A 1 147 ? 7.670 -6.369 -23.990 1.00 85.00 147 ASN A CA 1
ATOM 1207 C C . ASN A 1 147 ? 7.999 -7.105 -22.673 1.00 85.00 147 ASN A C 1
ATOM 1209 O O . ASN A 1 147 ? 8.571 -8.197 -22.674 1.00 85.00 147 ASN A O 1
ATOM 1213 N N . SER A 1 148 ? 7.691 -6.450 -21.549 1.00 85.88 148 SER A N 1
ATOM 1214 C CA . SER A 1 148 ? 7.949 -6.945 -20.193 1.00 85.88 148 SER A CA 1
ATOM 1215 C C . SER A 1 148 ? 7.170 -8.227 -19.903 1.00 85.88 148 SER A C 1
ATOM 1217 O O . SER A 1 148 ? 6.033 -8.401 -20.348 1.00 85.88 148 SER A O 1
ATOM 1219 N N . CYS A 1 149 ? 7.757 -9.104 -19.088 1.00 82.38 149 CYS A N 1
ATOM 1220 C CA . CYS A 1 149 ? 7.045 -10.256 -18.535 1.00 82.38 149 CYS A CA 1
ATOM 1221 C C . CYS A 1 149 ? 6.146 -9.887 -17.338 1.00 82.38 149 CYS A C 1
ATOM 1223 O O . CYS A 1 149 ? 5.307 -10.683 -16.911 1.00 82.38 149 CYS A O 1
ATOM 1225 N N . LEU A 1 150 ? 6.303 -8.677 -16.796 1.00 86.19 150 LEU A N 1
ATOM 1226 C CA . LEU A 1 150 ? 5.515 -8.149 -15.693 1.00 86.19 150 LEU A CA 1
ATOM 1227 C C . LEU A 1 150 ? 4.267 -7.443 -16.221 1.00 86.19 150 LEU A C 1
ATOM 1229 O O . LEU A 1 150 ? 4.310 -6.632 -17.143 1.00 86.19 150 LEU A O 1
ATOM 1233 N N . THR A 1 151 ? 3.133 -7.710 -15.579 1.00 87.44 151 THR A N 1
ATOM 1234 C CA . THR A 1 151 ? 1.866 -7.047 -15.903 1.00 87.44 151 THR A CA 1
ATOM 1235 C C . THR A 1 151 ? 1.534 -5.977 -14.872 1.00 87.44 151 THR A C 1
ATOM 1237 O O . THR A 1 151 ? 1.951 -6.052 -13.715 1.00 87.44 151 THR A O 1
ATOM 1240 N N . MET A 1 152 ? 0.717 -4.995 -15.264 1.00 89.25 152 MET A N 1
ATOM 1241 C CA . MET A 1 152 ? 0.305 -3.893 -14.383 1.00 89.25 152 MET A CA 1
ATOM 1242 C C . MET A 1 152 ? -0.373 -4.370 -13.085 1.00 89.25 152 MET A C 1
ATOM 1244 O O . MET A 1 152 ? -0.312 -3.679 -12.077 1.00 89.25 152 MET A O 1
ATOM 1248 N N . ASN A 1 153 ? -0.969 -5.565 -13.060 1.00 85.12 153 ASN A N 1
ATOM 1249 C CA . ASN A 1 153 ? -1.600 -6.129 -11.857 1.00 85.12 153 ASN A CA 1
ATOM 1250 C C . ASN A 1 153 ? -0.600 -6.451 -10.730 1.00 85.12 153 ASN A C 1
ATOM 1252 O O . ASN A 1 153 ? -1.002 -6.643 -9.585 1.00 85.12 153 ASN A O 1
ATOM 1256 N N . LEU A 1 154 ? 0.697 -6.510 -11.045 1.00 83.81 154 LEU A N 1
ATOM 1257 C CA . LEU A 1 154 ? 1.769 -6.719 -10.072 1.00 83.81 154 LEU A CA 1
ATOM 1258 C C . LEU A 1 154 ? 2.237 -5.414 -9.411 1.00 83.81 154 LEU A C 1
ATOM 1260 O O . LEU A 1 154 ? 3.014 -5.457 -8.458 1.00 83.81 154 LEU A O 1
ATOM 1264 N N . PHE A 1 155 ? 1.759 -4.263 -9.888 1.00 86.81 155 PHE A N 1
ATOM 1265 C CA . PHE A 1 155 ? 2.128 -2.941 -9.396 1.00 86.81 155 PHE A CA 1
ATOM 1266 C C . PHE A 1 155 ? 0.930 -2.268 -8.721 1.00 86.81 155 PHE A C 1
ATOM 1268 O O . PHE A 1 155 ? -0.187 -2.284 -9.235 1.00 86.81 155 PHE A O 1
ATOM 1275 N N . SER A 1 156 ? 1.172 -1.640 -7.571 1.00 85.50 156 SER A N 1
ATOM 1276 C CA . SER A 1 156 ? 0.163 -0.899 -6.818 1.00 85.50 156 SER A CA 1
ATOM 1277 C C . SER A 1 156 ? 0.689 0.472 -6.407 1.00 85.50 156 SER A C 1
ATOM 1279 O O . SER A 1 156 ? 1.671 0.598 -5.662 1.00 85.50 156 SER A O 1
ATOM 1281 N N . PHE A 1 157 ? -0.003 1.501 -6.888 1.00 82.25 157 PHE A N 1
ATOM 1282 C CA . PHE A 1 157 ? 0.234 2.899 -6.534 1.00 82.25 157 PHE A CA 1
ATOM 1283 C C . PHE A 1 157 ? -0.535 3.327 -5.277 1.00 82.25 157 PHE A C 1
ATOM 1285 O O . PHE A 1 157 ? -0.393 4.462 -4.838 1.00 82.25 157 PHE A O 1
ATOM 1292 N N . GLU A 1 158 ? -1.284 2.410 -4.659 1.00 77.44 158 GLU A N 1
ATOM 1293 C CA . GLU A 1 158 ? -1.983 2.671 -3.403 1.00 77.44 158 GLU A CA 1
ATOM 1294 C C . GLU A 1 158 ? -0.988 2.799 -2.248 1.00 77.44 158 GLU A C 1
ATOM 1296 O O . GLU A 1 158 ? -0.106 1.954 -2.044 1.00 77.44 158 GLU A O 1
ATOM 1301 N N . MET A 1 159 ? -1.106 3.876 -1.476 1.00 66.06 159 MET A N 1
ATOM 1302 C CA . MET A 1 159 ? -0.134 4.214 -0.436 1.00 66.06 159 MET A CA 1
ATOM 1303 C C . MET A 1 159 ? -0.122 3.200 0.722 1.00 66.06 159 MET A C 1
ATOM 1305 O O . MET A 1 159 ? 0.921 2.951 1.323 1.00 66.06 159 MET A O 1
ATOM 1309 N N . ASP A 1 160 ? -1.256 2.547 0.978 1.00 60.88 160 ASP A N 1
ATOM 1310 C CA . ASP A 1 160 ? -1.469 1.555 2.041 1.00 60.88 160 ASP A CA 1
ATOM 1311 C C . ASP A 1 160 ? -0.942 0.143 1.698 1.00 60.88 160 ASP A C 1
ATOM 1313 O O . ASP A 1 160 ? -0.981 -0.787 2.515 1.00 60.88 160 ASP A O 1
ATOM 1317 N N . CYS A 1 161 ? -0.404 -0.026 0.490 1.00 60.25 161 CYS A N 1
ATOM 1318 C CA . CYS A 1 161 ? 0.034 -1.304 -0.037 1.00 60.25 161 CYS A CA 1
ATOM 1319 C C . CYS A 1 161 ? 1.435 -1.696 0.484 1.00 60.25 161 CYS A C 1
ATOM 1321 O O . CYS A 1 161 ? 2.469 -1.444 -0.141 1.00 60.25 161 CYS A O 1
ATOM 1323 N N . ARG A 1 162 ? 1.472 -2.353 1.651 1.00 56.38 162 ARG A N 1
ATOM 1324 C CA . ARG A 1 162 ? 2.700 -2.678 2.410 1.00 56.38 162 ARG A CA 1
ATOM 1325 C C . ARG A 1 162 ? 3.483 -3.924 1.997 1.00 56.38 162 ARG A C 1
ATOM 1327 O O . ARG A 1 162 ? 4.496 -4.227 2.627 1.00 56.38 162 ARG A O 1
ATOM 1334 N N . ALA A 1 163 ? 3.074 -4.657 0.961 1.00 55.44 163 ALA A N 1
ATOM 1335 C CA . ALA A 1 163 ? 3.830 -5.837 0.526 1.00 55.44 163 ALA A CA 1
ATOM 1336 C C . ALA A 1 163 ? 5.311 -5.501 0.256 1.00 55.44 163 ALA A C 1
ATOM 1338 O O . ALA A 1 163 ? 6.191 -6.282 0.591 1.00 55.44 163 ALA A O 1
ATOM 1339 N N . THR A 1 164 ? 5.591 -4.293 -0.237 1.00 53.19 164 THR A N 1
ATOM 1340 C CA . THR A 1 164 ? 6.937 -3.824 -0.588 1.00 53.19 164 THR A CA 1
ATOM 1341 C C . THR A 1 164 ? 7.776 -3.313 0.580 1.00 53.19 164 THR A C 1
ATOM 1343 O O . THR A 1 164 ? 8.994 -3.234 0.466 1.00 53.19 164 THR A O 1
ATOM 1346 N N . GLN A 1 165 ? 7.160 -2.975 1.714 1.00 54.97 165 GLN A N 1
ATOM 1347 C CA . GLN A 1 165 ? 7.866 -2.423 2.879 1.00 54.97 165 GLN A CA 1
ATOM 1348 C C . GLN A 1 165 ? 8.750 -3.483 3.554 1.00 54.97 165 GLN A C 1
ATOM 1350 O O . GLN A 1 165 ? 9.797 -3.154 4.098 1.00 54.97 165 GLN A O 1
ATOM 1355 N N . LYS A 1 166 ? 8.381 -4.767 3.426 1.00 52.41 166 LYS A N 1
ATOM 1356 C CA . LYS A 1 166 ? 9.196 -5.914 3.854 1.00 52.41 166 LYS A CA 1
ATOM 1357 C C . LYS A 1 166 ? 10.518 -6.027 3.079 1.00 52.41 166 LYS A C 1
ATOM 1359 O O . LYS A 1 166 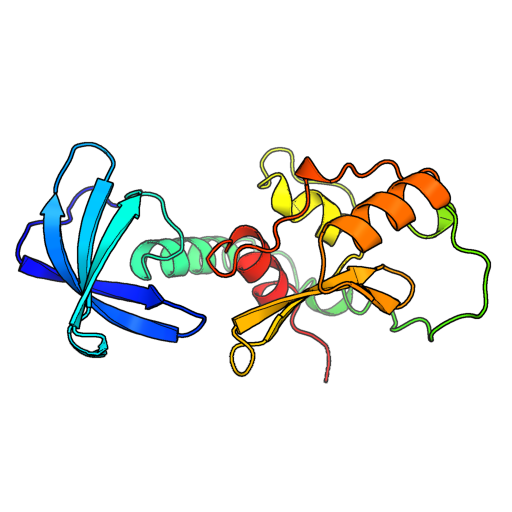? 11.526 -6.375 3.678 1.00 52.41 166 LYS A O 1
ATOM 1364 N N . TYR A 1 167 ? 10.532 -5.719 1.778 1.00 51.22 167 TYR A N 1
ATOM 1365 C CA . TYR A 1 167 ? 11.747 -5.806 0.956 1.00 51.22 167 TYR A CA 1
ATOM 1366 C C . TYR A 1 167 ? 12.780 -4.749 1.346 1.00 51.22 167 TYR A C 1
ATOM 1368 O O . TYR A 1 167 ? 13.942 -5.087 1.508 1.00 51.22 167 TYR A O 1
ATOM 1376 N N . ASN A 1 168 ? 12.356 -3.506 1.590 1.00 49.88 168 ASN A N 1
ATOM 1377 C CA . ASN A 1 168 ? 13.272 -2.431 1.995 1.00 49.88 168 ASN A CA 1
ATOM 1378 C C . ASN A 1 168 ? 13.888 -2.654 3.392 1.00 49.88 168 ASN A C 1
ATOM 1380 O O . ASN A 1 168 ? 14.940 -2.102 3.683 1.00 49.88 168 ASN A O 1
ATOM 1384 N N . LEU A 1 169 ? 13.246 -3.450 4.257 1.00 51.72 169 LEU A N 1
ATOM 1385 C CA . LEU A 1 169 ? 13.800 -3.837 5.564 1.00 51.72 169 LEU A CA 1
ATOM 1386 C C . LEU A 1 169 ? 14.838 -4.956 5.453 1.00 51.72 169 LEU A C 1
ATOM 1388 O O . LEU A 1 169 ? 15.767 -5.003 6.248 1.00 51.72 169 LEU A O 1
ATOM 1392 N N . ILE A 1 170 ? 14.660 -5.861 4.488 1.00 47.41 170 ILE A N 1
ATOM 1393 C CA . ILE A 1 170 ? 15.596 -6.961 4.214 1.00 47.41 170 ILE A CA 1
ATOM 1394 C C . ILE A 1 170 ? 16.786 -6.449 3.384 1.00 47.41 170 ILE A C 1
ATOM 1396 O O . ILE A 1 170 ? 17.907 -6.905 3.576 1.00 47.41 170 ILE A O 1
ATOM 1400 N N . ASN A 1 171 ? 16.541 -5.467 2.512 1.00 43.28 171 ASN A N 1
ATOM 1401 C CA . ASN A 1 171 ? 17.509 -4.858 1.602 1.00 43.28 171 ASN A CA 1
ATOM 1402 C C . ASN A 1 171 ? 17.511 -3.337 1.790 1.00 43.28 171 ASN A C 1
ATOM 1404 O O . ASN A 1 171 ? 16.944 -2.619 0.956 1.00 43.28 171 ASN A O 1
ATOM 1408 N N . PRO A 1 172 ? 18.079 -2.827 2.895 1.00 42.06 172 PRO A N 1
ATOM 1409 C CA . PRO A 1 172 ? 18.222 -1.392 3.066 1.00 42.06 172 PRO A CA 1
ATOM 1410 C C . PRO A 1 172 ? 19.084 -0.829 1.923 1.00 42.06 172 PRO A C 1
ATOM 1412 O O . PRO A 1 172 ? 20.056 -1.474 1.521 1.00 42.06 172 PRO A O 1
ATOM 1415 N N . PRO A 1 173 ? 18.744 0.350 1.371 1.00 36.50 173 PRO A N 1
ATOM 1416 C CA . PRO A 1 173 ? 19.618 1.016 0.417 1.00 36.50 173 PRO A CA 1
ATOM 1417 C C . PRO A 1 173 ? 20.970 1.260 1.090 1.00 36.50 173 PRO A C 1
ATOM 1419 O O . PRO A 1 173 ? 21.026 1.794 2.197 1.00 36.50 173 PRO A O 1
ATOM 1422 N N . ILE A 1 174 ? 22.044 0.827 0.435 1.00 38.97 174 ILE A N 1
ATOM 1423 C CA . ILE A 1 174 ? 23.406 1.120 0.878 1.00 38.97 174 ILE A CA 1
ATOM 1424 C C . ILE A 1 174 ? 23.601 2.625 0.696 1.00 38.97 174 ILE A C 1
ATOM 1426 O O . ILE A 1 174 ? 23.393 3.134 -0.406 1.00 38.97 174 ILE A O 1
ATOM 1430 N N . ILE A 1 175 ? 23.883 3.310 1.806 1.00 32.38 175 ILE A N 1
ATOM 1431 C CA . ILE A 1 175 ? 24.171 4.750 1.859 1.00 32.38 175 ILE A CA 1
ATOM 1432 C C . ILE A 1 175 ? 25.567 4.991 1.292 1.00 32.38 175 ILE A C 1
ATOM 1434 O O . ILE A 1 175 ? 26.474 4.212 1.667 1.00 32.38 175 ILE A O 1
#

Radius of gyra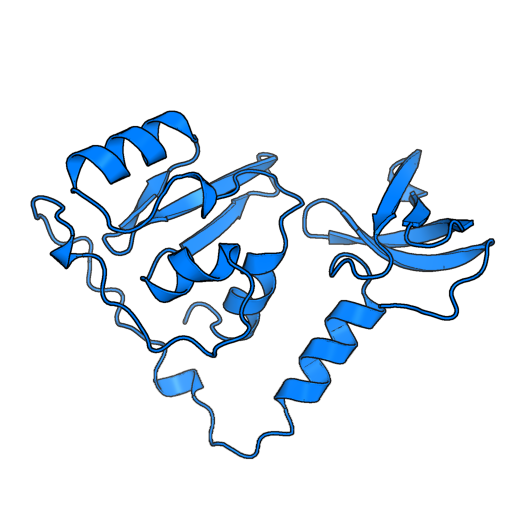tion: 18.46 Å; chains: 1; bounding box: 42×35×49 Å

InterPro domains:
  IPR001739 Methyl-CpG DNA binding [PF01429] (106-158)
  IPR001739 Methyl-CpG DNA binding [PS50982] (98-162)
  IPR016177 DNA-binding domain superfamily [SSF54171] (102-167)
  IPR041292 Histone methyltransferase, Tudor domain 2 [PF18358] (10-54)
  IPR051516 Histone-lysine N-methyltransferase SETDB [PTHR46024] (67-167)

pLDDT: mean 71.49, std 18.68, range [32.38, 95.81]

Secondary structure (DSSP, 8-state):
------TT-EEEEEETTEEEEEEEEEE-SSEEEEEEGGGTEEEEEETT-TTBHHHHHHHHHTTTTS----GGGT--------------GGG--PPPPPTT--GGGHHHHTT-EEEEETTTTEEEEE-TTS-EE-SHHHHHHHHHHTT-S--GGG----TT-GGGHHHHHHSPPP-